Protein AF-A0A846V1V8-F1 (afdb_monomer)

Secondary structure (DSSP, 8-state):
----HHHHHHHHHHHHHHHHHHHHHHHHHHHHHHHHHHHHHHHHHHHHHHHHHHHHHHH--GGGSPPPP--

Foldseek 3Di:
DDDDPVNVVVVVVVVVVVVVVVVVVVVVVVVVVVVVVVVVVVVVVVVVVVVVVVVVVVVCPVVPDDDDDDD

Radius of gyration: 32.12 Å; Cα contacts (8 Å, |Δi|>4): 1; chains: 1; bounding box: 54×16×104 Å

Mean predicted aligned error: 10.2 Å

Solvent-accessible surface area (backbone atoms only — not comparable to full-atom values): 4249 Å² total; per-residue (Å²): 135,82,77,51,70,65,59,54,48,55,52,50,52,56,51,47,53,54,48,53,53,50,52,54,54,48,53,53,50,50,53,55,51,52,54,50,47,56,51,51,54,49,54,52,50,53,52,51,53,50,53,52,51,58,53,54,65,70,68,63,61,76,86,73,62,78,78,82,84,89,127

Structure (mmCIF, N/CA/C/O backbone):
data_AF-A0A846V1V8-F1
#
_entry.id   AF-A0A846V1V8-F1
#
loop_
_atom_site.group_PDB
_atom_site.id
_atom_site.type_symbol
_atom_site.label_atom_id
_atom_site.label_alt_id
_atom_site.label_comp_id
_atom_site.label_asym_id
_atom_site.label_entity_id
_atom_site.label_seq_id
_atom_site.pdbx_PDB_ins_code
_atom_site.Cartn_x
_atom_site.Cartn_y
_atom_site.Cartn_z
_atom_site.occupancy
_atom_site.B_iso_or_equiv
_atom_site.auth_seq_id
_atom_site.auth_comp_id
_atom_site.auth_asym_id
_atom_site.auth_atom_id
_atom_site.pdbx_PDB_model_num
ATOM 1 N N . MET A 1 1 ? -12.013 -1.952 45.749 1.00 45.91 1 MET A N 1
ATOM 2 C CA . MET A 1 1 ? -12.533 -1.057 44.695 1.00 45.91 1 MET A CA 1
ATOM 3 C C . MET A 1 1 ? -12.614 -1.850 43.397 1.00 45.91 1 MET A C 1
ATOM 5 O O . MET A 1 1 ? -11.686 -1.827 42.602 1.00 45.91 1 MET A O 1
ATOM 9 N N . SER A 1 2 ? -13.665 -2.654 43.234 1.00 54.41 2 SER A N 1
ATOM 10 C CA . SER A 1 2 ? -13.945 -3.354 41.979 1.00 54.41 2 SER A CA 1
ATOM 11 C C . SER A 1 2 ? -14.610 -2.361 41.031 1.00 54.41 2 SER A C 1
ATOM 13 O O . SER A 1 2 ? -15.761 -1.994 41.254 1.00 54.41 2 SER A O 1
ATOM 15 N N . VAL A 1 3 ? -13.869 -1.895 40.024 1.00 64.81 3 VAL A N 1
ATOM 16 C CA . VAL A 1 3 ? -14.426 -1.203 38.848 1.00 64.81 3 VAL A CA 1
ATOM 17 C C . VAL A 1 3 ? -15.660 -1.986 38.389 1.00 64.81 3 VAL A C 1
ATOM 19 O O . VAL A 1 3 ? -15.585 -3.218 38.304 1.00 64.81 3 VAL A O 1
ATOM 22 N N . SER A 1 4 ? -16.800 -1.314 38.190 1.00 87.81 4 SER A N 1
ATOM 23 C CA . SER A 1 4 ? -18.027 -2.017 37.798 1.00 87.81 4 SER A CA 1
ATOM 24 C C . SER A 1 4 ? -17.809 -2.696 36.444 1.00 87.81 4 SER A C 1
ATOM 26 O O . SER A 1 4 ? -17.007 -2.240 35.625 1.00 87.81 4 SER A O 1
ATOM 28 N N . LEU A 1 5 ? -18.487 -3.819 36.204 1.00 93.06 5 LEU A N 1
ATOM 29 C CA . LEU A 1 5 ? -18.369 -4.545 34.937 1.00 93.06 5 LEU A CA 1
ATOM 30 C C . LEU A 1 5 ? -18.647 -3.621 33.735 1.00 93.06 5 LEU A C 1
ATOM 32 O O . LEU A 1 5 ? -17.941 -3.693 3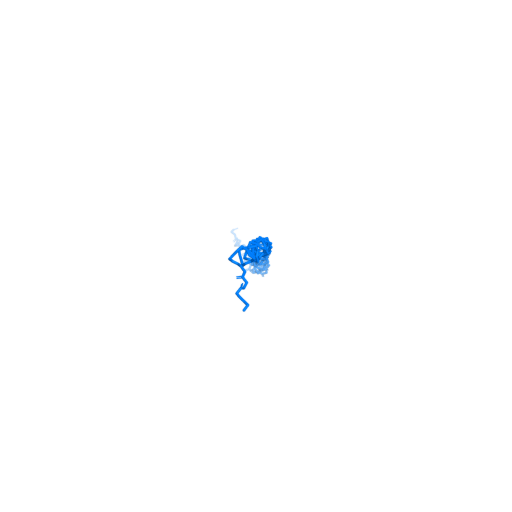2.735 1.00 93.06 5 LEU A O 1
ATOM 36 N N . GLU A 1 6 ? -19.609 -2.708 33.883 1.00 93.69 6 GLU A N 1
ATOM 37 C CA . GLU A 1 6 ? -19.965 -1.685 32.893 1.00 93.69 6 GLU A CA 1
ATOM 38 C C . GLU A 1 6 ? -18.795 -0.749 32.573 1.00 93.69 6 GLU A C 1
ATOM 40 O O . GLU A 1 6 ? -18.486 -0.536 31.409 1.00 93.69 6 GLU A O 1
ATOM 45 N N . GLN A 1 7 ? -18.074 -0.257 33.585 1.00 94.94 7 GLN A N 1
ATOM 46 C CA . GLN A 1 7 ? -16.906 0.605 33.369 1.00 94.94 7 GLN A CA 1
ATOM 47 C C . GLN A 1 7 ? -15.792 -0.114 32.593 1.00 94.94 7 GLN A C 1
ATOM 49 O O . GLN A 1 7 ? -15.165 0.479 31.717 1.00 94.94 7 GLN A O 1
ATOM 54 N N . ARG A 1 8 ? -15.562 -1.402 32.881 1.00 95.38 8 ARG A N 1
ATOM 55 C CA . ARG A 1 8 ? -14.608 -2.225 32.117 1.00 95.38 8 ARG A CA 1
ATOM 56 C C . ARG A 1 8 ? -15.070 -2.465 30.684 1.00 95.38 8 ARG A C 1
ATOM 58 O O . ARG A 1 8 ? -14.231 -2.468 29.790 1.00 95.38 8 ARG A O 1
ATOM 65 N N . LEU A 1 9 ? -16.369 -2.673 30.471 1.00 96.38 9 LEU A N 1
ATOM 66 C CA . LEU A 1 9 ? -16.942 -2.831 29.136 1.00 96.38 9 LEU A CA 1
ATOM 67 C C . LEU A 1 9 ? -16.724 -1.560 28.308 1.00 96.38 9 LEU A C 1
ATOM 69 O O . LEU A 1 9 ? -16.157 -1.641 27.225 1.00 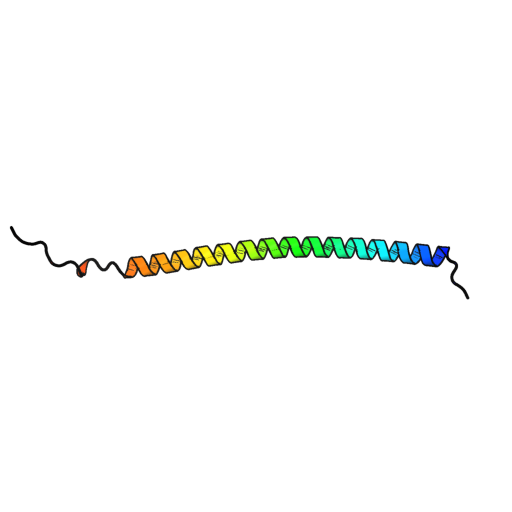96.38 9 LEU A O 1
ATOM 73 N N . THR A 1 10 ? -17.061 -0.391 28.858 1.00 96.81 10 THR A N 1
ATOM 74 C CA . THR A 1 10 ? -16.854 0.900 28.187 1.00 96.81 10 THR A CA 1
ATOM 75 C C . THR A 1 10 ? -15.382 1.138 27.850 1.00 96.81 10 THR A C 1
ATOM 77 O O . THR A 1 10 ? -15.056 1.597 26.759 1.00 96.81 10 THR A O 1
ATOM 80 N N . GLU A 1 11 ? -14.461 0.799 28.756 1.00 96.88 11 GLU A N 1
ATOM 81 C CA . GLU A 1 11 ? -13.029 0.928 28.473 1.00 96.88 11 GLU A CA 1
ATOM 82 C C . GLU A 1 11 ? -12.573 -0.006 27.339 1.00 96.88 11 GLU A C 1
ATOM 84 O O . GLU A 1 11 ? -11.769 0.394 26.495 1.00 96.88 11 GLU A O 1
ATOM 89 N N . LEU A 1 12 ? -13.089 -1.238 27.292 1.00 97.69 12 LEU A N 1
ATOM 90 C CA . LEU A 1 12 ? -12.798 -2.176 26.208 1.00 97.69 12 LEU A CA 1
ATOM 91 C C . LEU A 1 12 ? -13.380 -1.715 24.871 1.00 97.69 12 LEU A C 1
ATOM 93 O O . LEU A 1 12 ? -12.687 -1.831 23.867 1.00 97.69 12 LEU A O 1
ATOM 97 N N . GLU A 1 13 ? -14.592 -1.163 24.853 1.00 97.75 13 GLU A N 1
ATOM 98 C CA . GLU A 1 13 ? -15.210 -0.601 23.646 1.00 97.75 13 GLU A CA 1
ATOM 99 C C . GLU A 1 13 ? -14.366 0.539 23.073 1.00 97.75 13 GLU A C 1
ATOM 101 O O . GLU A 1 13 ? -14.059 0.547 21.885 1.00 97.75 13 GLU A O 1
ATOM 106 N N . VAL A 1 14 ? -13.904 1.458 23.926 1.00 97.88 14 VAL A N 1
ATOM 107 C CA . VAL A 1 14 ? -13.015 2.548 23.502 1.00 97.88 14 VAL A CA 1
ATOM 108 C C . VAL A 1 14 ? -11.716 1.992 22.917 1.00 97.88 14 VAL A C 1
ATOM 110 O O . VAL A 1 14 ? -11.304 2.398 21.831 1.00 97.88 14 VAL A O 1
ATOM 113 N N . ARG A 1 15 ? -11.072 1.043 23.607 1.00 98.12 15 ARG A N 1
ATOM 114 C CA . ARG A 1 15 ? -9.836 0.412 23.118 1.00 98.12 15 ARG A CA 1
ATOM 115 C C . ARG A 1 15 ? -10.050 -0.323 21.797 1.00 98.12 15 ARG A C 1
ATOM 117 O O . ARG A 1 15 ? -9.163 -0.275 20.952 1.00 98.12 15 ARG A O 1
ATOM 124 N N . LEU A 1 16 ? -11.192 -0.984 21.622 1.00 98.38 16 LEU A N 1
ATOM 125 C CA . LEU A 1 16 ? -11.522 -1.696 20.394 1.00 98.38 16 LEU A CA 1
ATOM 126 C C . LEU A 1 16 ? -11.637 -0.728 19.215 1.00 98.38 16 LEU A C 1
ATOM 128 O O . LEU A 1 16 ? -10.982 -0.952 18.206 1.00 98.38 16 LEU A O 1
ATOM 132 N N . THR A 1 17 ? -12.344 0.392 19.382 1.00 98.31 17 THR A N 1
ATOM 133 C CA . THR A 1 17 ? -12.435 1.433 18.346 1.00 98.31 17 THR A CA 1
ATOM 134 C C . THR A 1 17 ? -11.053 1.950 17.934 1.00 98.31 17 THR A C 1
ATOM 136 O O . THR A 1 17 ? -10.757 2.058 16.748 1.00 98.31 17 THR A O 1
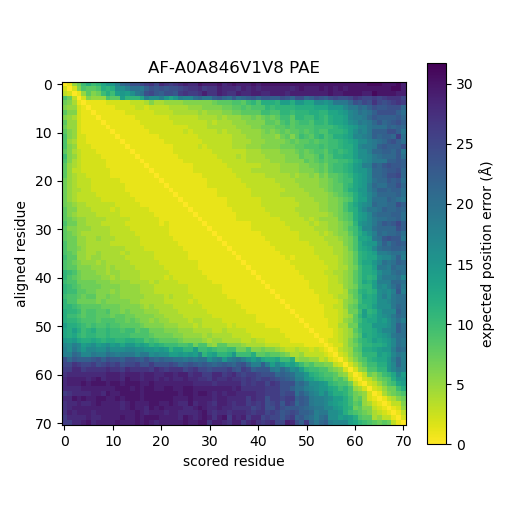ATOM 139 N N . PHE A 1 18 ? -10.154 2.196 18.897 1.00 98.25 18 PHE A N 1
ATOM 140 C CA . PHE A 1 18 ? -8.777 2.601 18.585 1.00 98.25 18 PHE A CA 1
ATOM 141 C C . PHE A 1 18 ? -7.987 1.527 17.826 1.00 98.25 18 PHE A C 1
ATOM 143 O O . PHE A 1 18 ? -7.165 1.854 16.966 1.00 98.25 18 PHE A O 1
ATOM 150 N N . LEU A 1 19 ? -8.192 0.250 18.157 1.00 98.50 19 LEU A N 1
ATOM 151 C CA . LEU A 1 19 ? -7.550 -0.853 17.448 1.00 98.50 19 LEU A CA 1
ATOM 152 C C . LEU A 1 19 ? -8.076 -0.967 16.019 1.00 98.50 19 LEU A C 1
ATOM 154 O O . LEU A 1 19 ? -7.264 -1.118 15.109 1.00 98.50 19 LEU A O 1
ATOM 158 N N . ASP A 1 20 ? -9.383 -0.821 15.812 1.00 98.56 20 ASP A N 1
ATOM 159 C CA . ASP A 1 20 ? -9.988 -0.832 14.479 1.00 98.56 20 ASP A CA 1
ATOM 160 C C . ASP A 1 20 ? -9.432 0.304 13.607 1.00 98.56 20 ASP A C 1
ATOM 162 O O . ASP A 1 20 ? -8.999 0.068 12.476 1.00 98.56 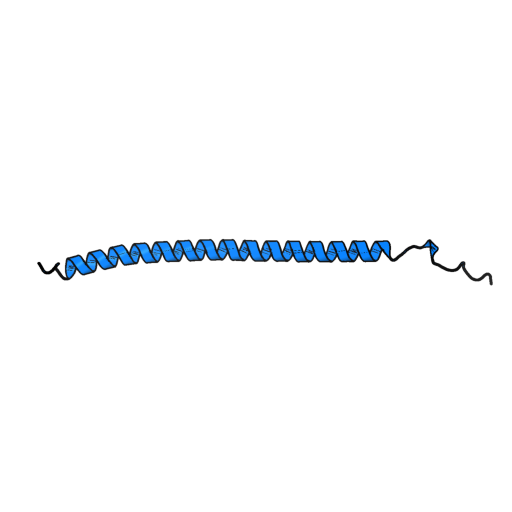20 ASP A O 1
ATOM 166 N N . ASP A 1 21 ? -9.331 1.520 14.151 1.00 98.31 21 ASP A N 1
ATOM 167 C CA . ASP A 1 21 ? -8.719 2.658 13.456 1.00 98.31 21 ASP A CA 1
ATOM 168 C C . ASP A 1 21 ? -7.245 2.392 13.109 1.00 98.31 21 ASP A C 1
ATOM 170 O O . ASP A 1 21 ? -6.789 2.678 11.998 1.00 98.31 21 ASP A O 1
ATOM 174 N N . THR A 1 22 ? -6.49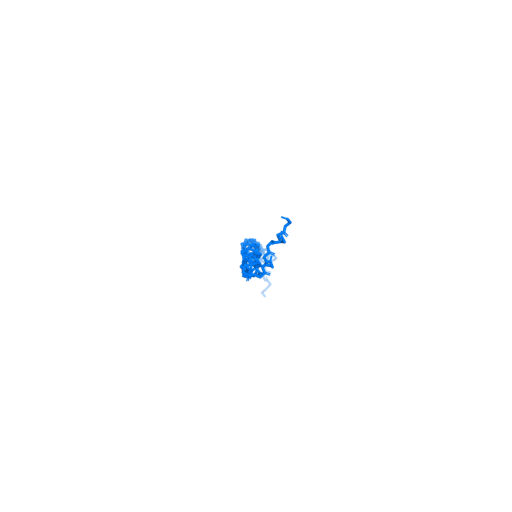8 1.792 14.039 1.00 98.25 22 THR A N 1
ATOM 175 C CA . THR A 1 22 ? -5.083 1.445 13.836 1.00 98.25 22 THR A CA 1
ATOM 176 C C . THR A 1 22 ? -4.914 0.392 12.740 1.00 98.25 22 THR A C 1
ATOM 178 O O . THR A 1 22 ? -4.031 0.521 11.891 1.00 98.25 22 THR A O 1
ATOM 181 N N . VAL A 1 23 ? -5.764 -0.638 12.724 1.00 98.62 23 VAL A N 1
ATOM 182 C CA . VAL A 1 23 ? -5.753 -1.683 11.691 1.00 98.62 23 VAL A CA 1
ATOM 183 C C . VAL A 1 23 ? -6.074 -1.083 10.326 1.00 98.62 23 VAL A C 1
ATOM 185 O O . VAL A 1 23 ? -5.358 -1.352 9.362 1.00 98.62 23 VAL A O 1
ATOM 188 N N . ASN A 1 24 ? -7.079 -0.211 10.240 1.00 98.44 24 ASN A N 1
ATOM 189 C CA . ASN A 1 24 ? -7.429 0.463 8.990 1.00 98.44 24 ASN A CA 1
ATOM 190 C C . ASN A 1 24 ? -6.271 1.320 8.454 1.00 98.44 24 ASN A C 1
ATOM 192 O O . ASN A 1 24 ? -5.964 1.274 7.260 1.00 98.44 24 ASN A O 1
ATOM 196 N N . ALA A 1 25 ? -5.578 2.055 9.329 1.00 98.31 25 ALA A N 1
ATOM 197 C CA . ALA A 1 25 ? -4.398 2.833 8.953 1.00 98.31 25 ALA A CA 1
ATOM 198 C C . ALA A 1 25 ? -3.236 1.946 8.468 1.00 98.31 25 ALA A C 1
ATOM 200 O O . ALA A 1 25 ? -2.533 2.301 7.514 1.00 98.31 25 ALA A O 1
ATOM 201 N N . LEU A 1 26 ? -3.045 0.777 9.089 1.00 98.56 26 LEU A N 1
ATOM 202 C CA . LEU A 1 26 ? -2.023 -0.180 8.675 1.00 98.56 26 LEU A CA 1
ATOM 203 C C . LEU A 1 26 ? -2.322 -0.755 7.287 1.00 98.56 26 LEU A C 1
ATOM 205 O O . LEU A 1 26 ? -1.432 -0.754 6.440 1.00 98.56 26 LEU A O 1
ATOM 209 N N . VAL A 1 27 ? -3.567 -1.169 7.028 1.00 98.38 27 VAL A N 1
ATOM 210 C CA . VAL A 1 27 ? -3.988 -1.677 5.711 1.00 98.38 27 VAL A CA 1
ATOM 211 C C . VAL A 1 27 ? -3.793 -0.611 4.633 1.00 98.38 27 VAL A C 1
ATOM 213 O O . VAL A 1 27 ? -3.235 -0.898 3.576 1.00 98.38 27 VAL A O 1
ATOM 216 N N . ALA A 1 28 ? -4.178 0.641 4.898 1.00 98.19 28 ALA A N 1
ATOM 217 C CA . ALA A 1 28 ? -3.951 1.734 3.953 1.00 98.19 28 ALA A CA 1
ATOM 218 C C . ALA A 1 28 ? -2.454 1.887 3.617 1.00 98.19 28 ALA A C 1
ATOM 220 O O . ALA A 1 28 ? -2.080 1.942 2.444 1.00 98.19 28 ALA A O 1
ATOM 221 N N . THR A 1 29 ? -1.592 1.855 4.635 1.00 98.50 29 THR A N 1
ATOM 222 C CA . THR A 1 29 ? -0.135 1.951 4.455 1.00 98.50 29 THR A CA 1
ATOM 223 C C . THR A 1 29 ? 0.427 0.762 3.667 1.00 98.50 29 THR A C 1
ATOM 225 O O . THR A 1 29 ? 1.242 0.949 2.764 1.00 98.50 29 THR A O 1
ATOM 228 N N . GLU A 1 30 ? -0.019 -0.459 3.967 1.00 98.56 30 GLU A N 1
ATOM 229 C CA . GLU A 1 30 ? 0.387 -1.673 3.251 1.00 98.56 30 GLU A CA 1
ATOM 230 C C . GLU A 1 30 ? 0.022 -1.588 1.764 1.00 98.56 30 GLU A C 1
ATOM 232 O O . GLU A 1 30 ? 0.856 -1.871 0.901 1.00 98.56 30 GLU A O 1
ATOM 237 N N . THR A 1 31 ? -1.194 -1.133 1.444 1.00 98.50 31 THR A N 1
ATOM 238 C CA . THR A 1 31 ? -1.626 -0.991 0.046 1.00 98.50 31 THR A CA 1
ATOM 239 C C . THR A 1 31 ? -0.786 0.028 -0.725 1.00 98.50 31 THR A C 1
ATOM 241 O O . THR A 1 31 ? -0.399 -0.238 -1.866 1.00 98.50 31 THR A O 1
ATOM 244 N N . GLU A 1 32 ? -0.434 1.160 -0.109 1.00 98.56 32 GLU A N 1
ATOM 245 C CA . GLU A 1 32 ? 0.447 2.162 -0.717 1.00 98.56 32 GLU A CA 1
ATOM 246 C C . GLU A 1 32 ? 1.853 1.591 -0.964 1.00 98.56 32 GLU A C 1
ATOM 248 O O . GLU A 1 32 ? 2.433 1.761 -2.043 1.00 98.56 32 GLU A O 1
ATOM 253 N N . GLN A 1 33 ? 2.397 0.858 0.010 1.00 98.62 33 GLN A N 1
ATOM 254 C CA . GLN A 1 33 ? 3.704 0.215 -0.115 1.00 98.62 33 GLN A CA 1
ATOM 255 C C . GLN A 1 33 ? 3.718 -0.842 -1.221 1.00 98.62 33 GLN A C 1
ATOM 257 O O . GLN A 1 33 ? 4.644 -0.850 -2.035 1.00 98.62 33 GLN A O 1
ATOM 262 N N . ALA A 1 34 ? 2.683 -1.679 -1.308 1.00 98.62 34 ALA A N 1
ATOM 263 C CA . ALA A 1 34 ? 2.549 -2.681 -2.360 1.00 98.62 34 ALA A CA 1
ATOM 264 C C . ALA A 1 34 ? 2.531 -2.035 -3.756 1.00 98.62 34 ALA A C 1
ATOM 266 O O . ALA A 1 34 ? 3.266 -2.458 -4.651 1.00 98.62 34 ALA A O 1
ATOM 267 N N . GLN A 1 35 ? 1.771 -0.950 -3.935 1.00 98.69 35 GLN A N 1
ATOM 268 C CA . GLN A 1 35 ? 1.754 -0.195 -5.194 1.00 98.69 35 GLN A CA 1
ATOM 269 C C . GLN A 1 35 ? 3.129 0.390 -5.535 1.00 98.69 35 GLN A C 1
ATOM 271 O O . GLN A 1 35 ? 3.567 0.343 -6.690 1.00 98.69 35 GLN A O 1
ATOM 276 N N . ARG A 1 36 ? 3.844 0.920 -4.536 1.00 98.56 36 ARG A N 1
ATOM 277 C CA . ARG A 1 36 ? 5.190 1.466 -4.730 1.00 98.56 36 ARG A CA 1
ATOM 278 C C . ARG A 1 36 ? 6.194 0.387 -5.130 1.00 98.56 36 ARG A C 1
ATOM 280 O O . ARG A 1 36 ? 7.010 0.643 -6.014 1.00 98.56 36 ARG A O 1
ATOM 287 N N . ILE A 1 37 ? 6.117 -0.801 -4.533 1.00 98.81 37 ILE A N 1
ATOM 288 C CA . ILE A 1 37 ? 6.956 -1.950 -4.901 1.00 98.81 37 ILE A CA 1
ATOM 289 C C . ILE A 1 37 ? 6.694 -2.349 -6.352 1.00 98.81 37 ILE A C 1
ATOM 291 O O . ILE A 1 37 ? 7.637 -2.388 -7.135 1.00 98.81 37 ILE A O 1
ATOM 295 N N . LEU A 1 38 ? 5.430 -2.531 -6.748 1.00 98.81 38 LEU A N 1
ATOM 296 C CA . LEU A 1 38 ? 5.078 -2.881 -8.130 1.00 98.81 38 LEU A CA 1
ATOM 297 C C . LEU A 1 38 ? 5.623 -1.864 -9.143 1.00 98.81 38 LEU A C 1
ATOM 299 O O . LEU A 1 38 ? 6.139 -2.239 -10.198 1.00 98.81 38 LEU A O 1
ATOM 303 N N . LYS A 1 39 ? 5.562 -0.569 -8.810 1.00 98.62 39 LYS A N 1
ATOM 304 C CA . LYS A 1 39 ? 6.134 0.494 -9.643 1.00 98.62 39 LYS A CA 1
ATOM 305 C C . LYS A 1 39 ? 7.657 0.390 -9.746 1.00 98.62 39 LYS A C 1
ATOM 307 O O . LYS A 1 39 ? 8.200 0.549 -10.837 1.00 98.62 39 LYS A O 1
ATOM 312 N N . LEU A 1 40 ? 8.349 0.136 -8.636 1.00 98.75 40 LEU A N 1
ATOM 313 C CA . LEU A 1 40 ? 9.804 -0.034 -8.629 1.00 98.75 40 LEU A CA 1
ATOM 314 C C . LEU A 1 40 ? 10.229 -1.265 -9.432 1.00 98.75 40 LEU A C 1
ATOM 316 O O . LEU A 1 40 ? 11.164 -1.181 -10.221 1.00 98.75 40 LEU A O 1
ATOM 320 N N . GLU A 1 41 ? 9.517 -2.380 -9.289 1.00 98.75 41 GLU A N 1
ATOM 321 C CA . GLU A 1 41 ? 9.768 -3.579 -10.083 1.00 98.75 41 GLU A CA 1
ATOM 322 C C . GLU A 1 41 ? 9.598 -3.322 -11.581 1.00 98.75 41 GLU A C 1
ATOM 324 O O . GLU A 1 41 ? 10.397 -3.815 -12.377 1.00 98.75 41 GLU A O 1
ATOM 329 N N . GLN A 1 42 ? 8.588 -2.538 -11.975 1.00 98.69 42 GLN A N 1
ATOM 330 C CA . GLN A 1 42 ? 8.405 -2.155 -13.373 1.00 98.69 42 GLN A CA 1
ATOM 331 C C . GLN A 1 42 ? 9.590 -1.335 -13.886 1.00 98.69 42 GLN A C 1
ATOM 333 O O . GLN A 1 42 ? 10.168 -1.689 -14.907 1.00 98.69 42 GLN A O 1
ATOM 338 N N . ILE A 1 43 ? 10.009 -0.312 -13.137 1.00 98.62 43 ILE A N 1
ATOM 339 C CA . ILE A 1 43 ? 11.160 0.526 -13.501 1.00 98.62 43 ILE A CA 1
ATOM 340 C C . ILE A 1 43 ? 12.435 -0.319 -13.643 1.00 98.62 43 ILE A C 1
ATOM 342 O O . ILE A 1 43 ? 13.220 -0.108 -14.563 1.00 98.62 43 ILE A O 1
ATOM 346 N N . LEU A 1 44 ? 12.649 -1.296 -12.756 1.00 98.75 44 LEU A N 1
ATOM 347 C CA . LEU A 1 44 ? 13.808 -2.189 -12.834 1.00 98.75 44 LEU A CA 1
ATOM 348 C C . LEU A 1 44 ? 13.768 -3.100 -14.066 1.00 98.75 44 LEU A C 1
ATOM 350 O O . LEU A 1 44 ? 14.816 -3.353 -14.663 1.00 98.75 44 LEU A O 1
ATOM 354 N N . ARG A 1 45 ? 12.583 -3.592 -14.452 1.00 98.50 45 ARG A N 1
ATOM 355 C CA . ARG A 1 45 ? 12.414 -4.359 -15.695 1.00 98.50 45 ARG A CA 1
ATOM 356 C C . ARG A 1 45 ? 12.732 -3.499 -16.913 1.00 98.50 45 ARG A C 1
ATOM 358 O O . ARG A 1 45 ? 13.544 -3.920 -17.729 1.00 98.50 45 ARG A O 1
ATOM 365 N N . ASP A 1 46 ? 12.177 -2.293 -16.973 1.00 98.31 46 ASP A N 1
ATOM 366 C CA . ASP A 1 46 ? 12.392 -1.366 -18.087 1.00 98.31 46 ASP A CA 1
ATOM 367 C C . ASP A 1 46 ? 13.882 -1.005 -18.228 1.00 98.31 46 ASP A C 1
ATOM 369 O O . ASP A 1 46 ? 14.446 -1.097 -19.317 1.00 98.31 46 ASP A O 1
ATOM 373 N N . LEU A 1 47 ? 14.560 -0.703 -17.113 1.00 98.38 47 LEU A N 1
ATOM 374 C CA . LEU A 1 47 ? 15.999 -0.421 -17.097 1.00 98.38 47 LEU A CA 1
ATOM 375 C C . LEU A 1 47 ? 16.829 -1.615 -17.585 1.00 98.38 47 LEU A C 1
ATOM 377 O O . LEU A 1 47 ? 17.787 -1.450 -18.339 1.00 98.38 47 LEU A O 1
ATOM 381 N N . ARG A 1 48 ? 16.489 -2.834 -17.151 1.00 97.75 48 ARG A N 1
ATOM 382 C CA . ARG A 1 48 ? 17.179 -4.046 -17.609 1.00 97.75 48 ARG A CA 1
ATOM 383 C C . ARG A 1 48 ? 17.027 -4.214 -19.119 1.00 97.75 48 ARG A C 1
ATOM 385 O O . ARG A 1 48 ? 18.002 -4.550 -19.789 1.00 97.75 48 ARG A O 1
ATOM 392 N N . ASP A 1 49 ? 15.826 -4.000 -19.637 1.00 97.06 49 ASP A N 1
ATOM 393 C CA . ASP A 1 49 ? 15.537 -4.162 -21.057 1.00 97.06 49 ASP A CA 1
ATOM 394 C C . ASP A 1 49 ? 16.270 -3.087 -21.890 1.00 97.06 49 ASP A C 1
ATOM 396 O O . ASP A 1 49 ? 16.858 -3.409 -22.926 1.00 97.06 49 ASP A O 1
ATOM 400 N N . GLU A 1 50 ? 16.373 -1.850 -21.389 1.00 96.50 50 GLU A N 1
ATOM 401 C CA . GLU A 1 50 ? 17.198 -0.788 -21.985 1.00 96.50 50 GLU A CA 1
ATOM 402 C C . GLU A 1 50 ? 18.692 -1.163 -22.019 1.00 96.50 50 GLU A C 1
ATOM 404 O O . GLU A 1 50 ? 19.346 -1.048 -23.059 1.00 96.50 50 GLU A O 1
ATOM 409 N N . LEU A 1 51 ? 19.240 -1.700 -20.923 1.00 96.31 51 LEU A N 1
ATOM 410 C CA . LEU A 1 51 ? 20.633 -2.165 -20.877 1.00 96.31 51 LEU A CA 1
ATOM 411 C C . LEU A 1 51 ? 20.905 -3.306 -21.871 1.00 96.31 51 LEU A C 1
ATOM 413 O O . LEU A 1 51 ? 21.970 -3.349 -22.495 1.00 96.31 51 LEU A O 1
ATOM 417 N N . LEU A 1 52 ? 19.953 -4.227 -22.049 1.00 94.81 52 LEU A N 1
ATOM 418 C CA . LEU A 1 52 ? 20.059 -5.296 -23.047 1.00 94.81 52 LEU A CA 1
ATOM 419 C C . LEU A 1 52 ? 20.036 -4.742 -24.478 1.00 94.81 52 LEU A C 1
ATOM 421 O O . LEU A 1 52 ? 20.809 -5.206 -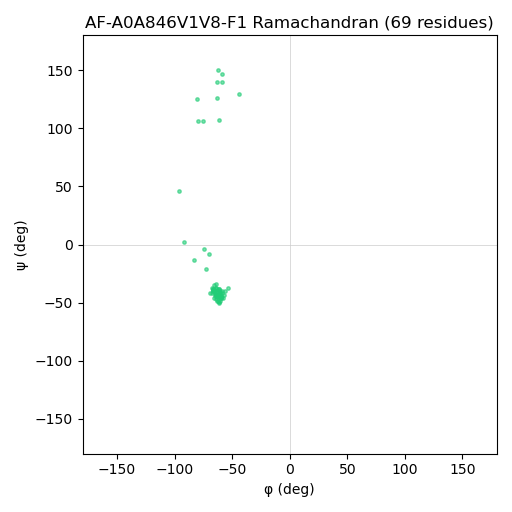25.325 1.00 94.81 52 LEU A O 1
ATOM 425 N N . ALA A 1 53 ? 19.204 -3.734 -24.743 1.00 93.31 53 ALA A N 1
ATOM 426 C CA . ALA A 1 53 ? 19.158 -3.058 -26.036 1.00 93.31 53 ALA A CA 1
ATOM 427 C C . ALA A 1 53 ? 20.489 -2.352 -26.352 1.00 93.31 53 ALA A C 1
ATOM 429 O O . ALA A 1 53 ? 21.037 -2.539 -27.440 1.00 93.31 53 ALA A O 1
ATOM 430 N N . LEU A 1 54 ? 21.065 -1.632 -25.382 1.00 92.81 54 LEU A N 1
ATOM 431 C CA . LEU A 1 54 ? 22.365 -0.958 -25.519 1.00 92.81 54 LEU A CA 1
ATOM 432 C C . LEU A 1 54 ? 23.534 -1.930 -25.733 1.00 92.81 54 LEU A C 1
ATOM 434 O O . LEU A 1 54 ? 2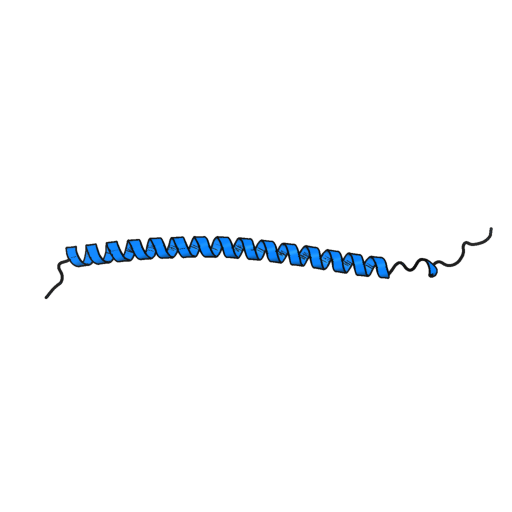4.499 -1.615 -26.431 1.00 92.81 54 LEU A O 1
ATOM 438 N N . ARG A 1 55 ? 23.484 -3.120 -25.128 1.00 87.56 55 ARG A N 1
ATOM 439 C CA . ARG A 1 55 ? 24.486 -4.165 -25.378 1.00 87.56 55 ARG A CA 1
ATOM 440 C C . ARG A 1 55 ? 24.360 -4.727 -26.793 1.00 87.56 55 ARG A C 1
ATOM 442 O O . ARG A 1 55 ? 25.368 -4.965 -27.454 1.00 87.56 55 ARG A O 1
ATOM 449 N N . SER A 1 56 ? 23.129 -4.940 -27.249 1.00 83.56 56 SER A N 1
ATOM 450 C CA . SER A 1 56 ? 22.855 -5.488 -28.578 1.00 83.56 56 SER A CA 1
ATOM 451 C C . SER A 1 56 ? 23.280 -4.515 -29.681 1.00 83.56 56 SER A C 1
ATOM 453 O O . SER A 1 56 ? 23.906 -4.942 -30.651 1.00 83.56 56 SER A O 1
ATOM 455 N N . SER A 1 57 ? 23.040 -3.211 -29.504 1.00 77.56 57 SER A N 1
ATOM 456 C CA . SER A 1 57 ? 23.451 -2.178 -30.464 1.00 77.56 57 SER A CA 1
ATOM 457 C C . SER A 1 57 ? 24.973 -2.035 -30.591 1.00 77.56 57 SER A C 1
ATOM 459 O O . SER A 1 57 ? 25.465 -1.833 -31.695 1.00 77.56 57 SER A O 1
ATOM 461 N N . GLN A 1 58 ? 25.732 -2.210 -29.504 1.00 70.75 58 GLN A N 1
ATOM 462 C CA . GLN A 1 58 ? 27.203 -2.183 -29.538 1.00 70.75 58 GLN A CA 1
ATOM 463 C C . GLN A 1 58 ? 27.833 -3.429 -30.184 1.00 70.75 58 GLN A C 1
ATOM 465 O O . GLN A 1 58 ? 28.982 -3.380 -30.606 1.00 70.75 58 GLN A O 1
ATOM 470 N N . SER A 1 59 ? 27.109 -4.551 -30.259 1.00 61.00 59 SER A N 1
ATOM 471 C CA . SER A 1 59 ? 27.631 -5.812 -30.816 1.00 61.00 59 SER A CA 1
ATOM 472 C C . SER A 1 59 ? 27.570 -5.920 -32.347 1.00 61.00 59 SER A C 1
ATOM 474 O O . SER A 1 59 ? 28.201 -6.806 -32.913 1.00 61.00 59 SER A O 1
ATOM 476 N N . HIS A 1 60 ? 26.827 -5.036 -33.018 1.00 59.88 60 HIS A N 1
ATOM 477 C CA . HIS A 1 60 ? 26.590 -5.064 -34.466 1.00 59.88 60 HIS A CA 1
ATOM 478 C C . HIS A 1 60 ? 27.543 -4.140 -35.245 1.00 59.88 60 HIS A C 1
ATOM 480 O O . HIS A 1 60 ? 27.081 -3.397 -36.100 1.00 59.88 60 HIS A O 1
ATOM 486 N N . ASP A 1 61 ? 28.856 -4.148 -34.976 1.00 62.16 61 ASP A N 1
ATOM 487 C CA . ASP A 1 61 ? 29.805 -3.345 -35.771 1.00 62.16 61 ASP A 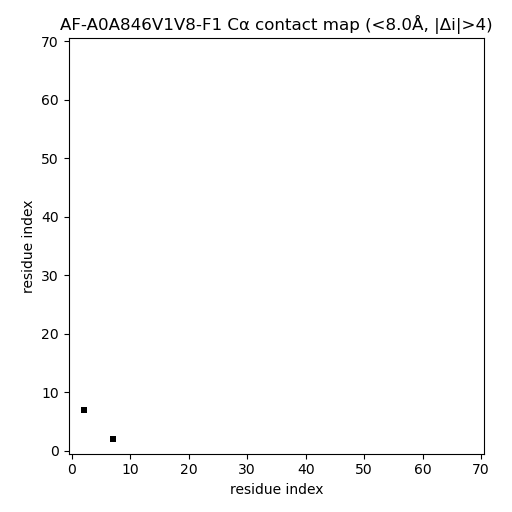CA 1
ATOM 488 C C . ASP A 1 61 ? 29.786 -3.785 -37.259 1.00 62.16 61 ASP A C 1
ATOM 490 O O . ASP A 1 61 ? 30.306 -4.861 -37.585 1.00 62.16 61 ASP A O 1
ATOM 494 N N . PRO A 1 62 ? 29.206 -2.982 -38.178 1.00 57.19 62 PRO A N 1
ATOM 495 C CA . PRO A 1 62 ? 29.040 -3.346 -39.586 1.00 57.19 62 PRO A CA 1
ATOM 496 C C . PRO A 1 62 ? 30.372 -3.373 -40.351 1.00 57.19 62 PRO A C 1
ATOM 498 O O . PRO A 1 62 ? 30.418 -3.831 -41.490 1.00 57.19 62 PRO A O 1
ATOM 501 N N . HIS A 1 63 ? 31.477 -2.926 -39.741 1.00 60.41 63 HIS A N 1
ATOM 502 C CA . HIS A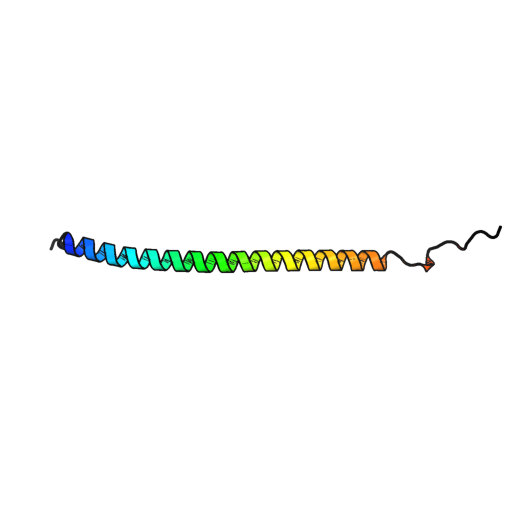 1 63 ? 32.819 -3.064 -40.310 1.00 60.41 63 HIS A CA 1
ATOM 503 C C . HIS A 1 63 ? 33.389 -4.489 -40.227 1.00 60.41 63 HIS A C 1
ATOM 505 O O . HIS A 1 63 ? 34.463 -4.743 -40.771 1.00 60.41 63 HIS A O 1
ATOM 511 N N . SER A 1 64 ? 32.675 -5.423 -39.588 1.00 60.66 64 SER A N 1
ATOM 512 C CA . SER A 1 64 ? 33.082 -6.829 -39.459 1.00 60.66 64 SER A CA 1
ATOM 513 C C . SER A 1 64 ? 32.551 -7.743 -40.573 1.00 60.66 64 SER A C 1
ATOM 515 O O . SER A 1 64 ? 32.801 -8.949 -40.536 1.00 60.66 64 SER A O 1
ATOM 517 N N . GLU A 1 65 ? 31.822 -7.213 -41.561 1.00 64.12 65 GLU A N 1
ATOM 518 C CA . GLU A 1 65 ? 31.357 -8.015 -42.695 1.00 64.12 65 GLU A CA 1
ATOM 519 C C . GLU A 1 65 ? 32.473 -8.187 -43.744 1.00 64.12 65 GLU A C 1
ATOM 521 O O . GLU A 1 65 ? 33.041 -7.197 -44.218 1.00 64.12 65 GLU A O 1
ATOM 526 N N . PRO A 1 66 ? 32.818 -9.432 -44.130 1.00 75.19 66 PRO A N 1
ATOM 527 C CA . PRO A 1 66 ? 33.758 -9.656 -45.218 1.00 75.19 66 PRO A CA 1
ATOM 528 C C . PRO A 1 66 ? 33.182 -9.100 -46.532 1.00 75.19 66 PRO A C 1
ATOM 530 O O . PRO A 1 66 ? 31.982 -9.246 -46.780 1.00 75.19 66 PRO A O 1
ATOM 533 N N . PRO A 1 67 ? 34.012 -8.464 -47.384 1.00 79.62 67 PRO A N 1
ATOM 534 C CA . PRO A 1 67 ? 33.538 -7.824 -48.606 1.00 79.62 67 PRO A CA 1
ATOM 535 C C . PRO A 1 67 ? 32.829 -8.832 -49.529 1.00 79.62 67 PRO A C 1
ATOM 537 O O . PRO A 1 67 ? 33.222 -10.005 -49.561 1.00 79.62 67 PRO A O 1
ATOM 540 N N . PRO A 1 68 ? 31.801 -8.400 -50.292 1.00 82.38 68 PRO A N 1
ATOM 541 C CA . PRO A 1 68 ? 31.012 -9.302 -51.123 1.00 82.38 68 PRO A CA 1
ATOM 542 C C . PRO A 1 68 ? 31.887 -10.045 -52.144 1.00 82.38 68 PRO A C 1
ATOM 544 O O . PRO A 1 68 ? 32.772 -9.429 -52.744 1.00 82.38 68 PRO A O 1
ATOM 547 N N . PRO A 1 69 ? 31.639 -11.345 -52.389 1.00 83.94 69 PRO A N 1
ATOM 548 C CA . PRO A 1 69 ? 32.350 -12.083 -53.424 1.00 83.94 69 PRO A CA 1
ATOM 549 C C . PRO A 1 69 ? 32.055 -11.480 -54.803 1.00 83.94 69 PRO A C 1
ATOM 551 O O . PRO A 1 69 ? 30.897 -11.330 -55.197 1.00 83.94 69 PRO A O 1
ATOM 554 N N . HIS A 1 70 ? 33.114 -11.138 -55.538 1.00 76.19 70 HIS A N 1
ATOM 555 C CA . HIS A 1 70 ? 33.016 -10.735 -56.938 1.00 76.19 70 HIS A CA 1
ATOM 556 C C . HIS A 1 70 ? 32.780 -11.985 -57.801 1.00 76.19 70 HIS A C 1
ATOM 558 O O . HIS A 1 70 ? 33.697 -12.792 -57.964 1.00 76.19 70 HIS A O 1
ATOM 564 N N . TYR A 1 71 ? 31.551 -12.145 -58.302 1.00 79.44 71 TYR A N 1
ATOM 565 C CA . TYR A 1 71 ? 31.179 -13.129 -59.327 1.00 79.44 71 TYR A CA 1
ATOM 566 C C . TYR A 1 71 ? 31.353 -12.559 -60.735 1.00 79.44 71 TYR A C 1
ATOM 568 O O . TYR A 1 71 ? 31.085 -11.347 -60.910 1.00 79.44 71 TYR A O 1
#

pLDDT: mean 89.5, std 14.12, range [45.91, 98.81]

Sequence (71 aa):
MSVSLEQRLTELEVRLTFLDDTVNALVATETEQAQRILKLEQILRDLRDELLALRSSQSHDPHSEPPPPHY